Protein AF-A0A8S2NUJ1-F1 (afdb_monomer_lite)

Radius of gyration: 32.54 Å; chains: 1; bounding box: 60×23×96 Å

pLDDT: mean 89.73, std 9.38, range [51.03, 97.62]

Organism: NCBI:txid1234261

Structure (mmCIF, N/CA/C/O backbone):
data_AF-A0A8S2NUJ1-F1
#
_entry.id   AF-A0A8S2NUJ1-F1
#
loop_
_atom_site.group_PDB
_atom_site.id
_atom_site.type_symbol
_atom_site.label_atom_id
_atom_site.label_alt_id
_atom_site.label_comp_id
_atom_site.label_asym_id
_atom_site.label_entity_id
_atom_site.label_seq_id
_atom_site.pdbx_PDB_ins_code
_atom_site.Cartn_x
_atom_site.Cartn_y
_atom_site.Cartn_z
_atom_site.occupancy
_atom_site.B_iso_or_equiv
_atom_site.auth_seq_id
_atom_site.auth_comp_id
_atom_site.auth_asym_id
_atom_site.auth_atom_id
_atom_site.pdbx_PDB_model_num
ATOM 1 N N . LEU A 1 1 ? -36.958 -7.735 66.199 1.00 70.12 1 LEU A N 1
ATOM 2 C CA . LEU A 1 1 ? -37.076 -6.317 65.773 1.00 70.12 1 LEU A CA 1
ATOM 3 C C . LEU A 1 1 ? -35.725 -5.661 65.465 1.00 70.12 1 LEU A C 1
ATOM 5 O O . LEU A 1 1 ? -35.547 -5.269 64.323 1.00 70.12 1 LEU A O 1
ATOM 9 N N . HIS A 1 2 ? -34.769 -5.545 66.401 1.00 80.31 2 HIS A N 1
ATOM 10 C CA . HIS A 1 2 ? -33.466 -4.913 66.096 1.00 80.31 2 HIS A CA 1
ATOM 11 C C . HIS A 1 2 ? -32.573 -5.772 65.177 1.00 80.31 2 HIS A C 1
ATOM 13 O O . HIS A 1 2 ? -32.146 -5.292 64.132 1.00 80.31 2 HIS A O 1
ATOM 19 N N . GLU A 1 3 ? -32.391 -7.058 65.496 1.00 83.12 3 GLU A N 1
ATOM 20 C CA . GLU A 1 3 ? -31.616 -8.004 64.667 1.00 83.12 3 GLU A CA 1
ATOM 21 C C . GLU A 1 3 ? -32.187 -8.165 63.253 1.00 83.12 3 GLU A C 1
ATOM 23 O O . GLU A 1 3 ? -31.462 -8.225 62.268 1.00 83.12 3 GLU A O 1
ATOM 28 N N . GLU A 1 4 ? -33.511 -8.189 63.135 1.00 83.31 4 GLU A N 1
ATOM 29 C CA . GLU A 1 4 ? -34.203 -8.344 61.854 1.00 83.31 4 GLU A CA 1
ATOM 30 C C . GLU A 1 4 ? -34.015 -7.113 60.954 1.00 83.31 4 GLU A C 1
ATOM 32 O O . GLU A 1 4 ? -33.771 -7.237 59.755 1.00 83.31 4 GLU A O 1
ATOM 37 N N . LYS A 1 5 ? -34.035 -5.915 61.555 1.00 86.44 5 LYS A N 1
ATOM 38 C CA . LYS A 1 5 ? -33.741 -4.652 60.870 1.00 86.44 5 LYS A CA 1
ATOM 39 C C . LYS A 1 5 ? -32.278 -4.582 60.420 1.00 86.44 5 LYS A C 1
ATOM 41 O O . LYS A 1 5 ? -32.005 -4.092 59.328 1.00 86.44 5 LYS A O 1
ATOM 46 N N . GLN A 1 6 ? -31.356 -5.093 61.234 1.00 89.00 6 GLN A N 1
ATOM 47 C CA . GLN A 1 6 ? -29.937 -5.181 60.889 1.00 89.00 6 GLN A CA 1
ATOM 48 C C . GLN A 1 6 ? -29.706 -6.143 59.715 1.00 89.00 6 GLN A C 1
ATOM 50 O O . GLN A 1 6 ? -29.062 -5.774 58.736 1.00 89.00 6 GLN A O 1
ATOM 55 N N . LYS A 1 7 ? -30.333 -7.322 59.747 1.00 90.19 7 LYS A N 1
ATOM 56 C CA . LYS A 1 7 ? -30.244 -8.321 58.674 1.00 90.19 7 LYS A CA 1
ATOM 57 C C . LYS A 1 7 ? -30.799 -7.809 57.340 1.00 90.19 7 LYS A C 1
ATOM 59 O O . LYS A 1 7 ? -30.250 -8.116 56.284 1.00 90.19 7 LYS A O 1
ATOM 64 N N . LEU A 1 8 ? -31.871 -7.011 57.375 1.00 90.50 8 LEU A N 1
ATOM 65 C CA . LEU A 1 8 ? -32.406 -6.339 56.186 1.00 90.50 8 LEU A CA 1
ATOM 66 C C . LEU A 1 8 ? -31.438 -5.283 55.632 1.00 90.50 8 LEU A C 1
ATOM 68 O O . LEU A 1 8 ? -31.321 -5.139 54.417 1.00 90.50 8 LEU A O 1
ATOM 72 N N . SER A 1 9 ? -30.752 -4.548 56.514 1.00 91.50 9 SER A N 1
ATOM 73 C CA . SER A 1 9 ? -29.756 -3.544 56.120 1.00 91.50 9 SER A CA 1
ATOM 74 C C . SER A 1 9 ? -28.577 -4.186 55.392 1.00 91.50 9 SER A C 1
ATOM 76 O O . SER A 1 9 ? -28.194 -3.723 54.323 1.00 91.50 9 SER A O 1
ATOM 78 N N . GLU A 1 10 ? -28.048 -5.289 55.924 1.00 93.50 10 GLU A N 1
ATOM 79 C CA . GLU A 1 10 ? -26.935 -6.027 55.315 1.00 93.50 10 GLU A CA 1
ATOM 80 C C . GLU A 1 10 ? -27.310 -6.603 53.941 1.00 93.50 10 GLU A C 1
ATOM 82 O O . GLU A 1 10 ? -26.530 -6.513 52.992 1.00 93.50 10 GLU A O 1
ATOM 87 N N . GLN A 1 11 ? -28.530 -7.133 53.795 1.00 93.81 11 GLN A N 1
ATOM 88 C CA . GLN A 1 11 ? -29.035 -7.609 52.501 1.00 93.81 11 GLN A CA 1
ATOM 89 C C . GLN A 1 11 ? -29.189 -6.473 51.487 1.00 93.81 11 GLN A C 1
ATOM 91 O O . GLN A 1 11 ? -28.838 -6.641 50.319 1.00 93.81 11 GLN A O 1
ATOM 96 N N . LEU A 1 12 ? -29.679 -5.307 51.919 1.00 95.31 12 LEU A N 1
ATOM 97 C CA . LEU A 1 12 ? -29.777 -4.127 51.061 1.00 95.31 12 LEU A CA 1
ATOM 98 C C . LEU A 1 12 ? -28.407 -3.661 50.569 1.00 95.31 12 LEU A C 1
ATOM 100 O O . LEU A 1 12 ? -28.275 -3.299 49.400 1.00 95.31 12 LEU A O 1
ATOM 104 N N . ASP A 1 13 ? -27.392 -3.677 51.428 1.00 95.31 13 ASP A N 1
ATOM 105 C CA . ASP A 1 13 ? -26.043 -3.260 51.048 1.00 95.31 13 ASP A CA 1
ATOM 106 C C . ASP A 1 13 ? -25.362 -4.281 50.127 1.00 95.31 13 ASP A C 1
ATOM 108 O O . ASP A 1 13 ? -24.705 -3.889 49.158 1.00 95.31 13 ASP A O 1
ATOM 112 N N . ALA A 1 14 ? -25.602 -5.579 50.332 1.00 96.44 14 ALA A N 1
ATOM 113 C CA . ALA A 1 14 ? -25.182 -6.622 49.397 1.00 96.44 14 ALA A CA 1
ATOM 114 C C . ALA A 1 14 ? -25.813 -6.430 48.005 1.00 96.44 14 ALA A C 1
ATOM 116 O O . ALA A 1 14 ? -25.098 -6.396 47.004 1.00 96.44 14 ALA A O 1
ATOM 117 N N . LEU A 1 15 ? -27.130 -6.203 47.945 1.00 96.25 15 LEU A N 1
ATOM 118 C CA . LEU A 1 15 ? -27.863 -5.936 46.700 1.00 96.25 15 LEU A CA 1
ATOM 119 C C . LEU A 1 15 ? -27.375 -4.664 45.996 1.00 96.25 15 LEU A C 1
ATOM 121 O O . LEU A 1 15 ? -27.267 -4.627 44.770 1.00 96.25 15 LEU A O 1
ATOM 125 N N . ARG A 1 16 ? -27.057 -3.608 46.753 1.00 97.62 16 ARG A N 1
ATOM 126 C CA . ARG A 1 16 ? -26.488 -2.371 46.197 1.00 97.62 16 ARG A CA 1
ATOM 127 C C . ARG A 1 16 ? -25.111 -2.607 45.586 1.00 97.62 16 ARG A C 1
ATOM 129 O O . ARG A 1 16 ? -24.853 -2.103 44.493 1.00 97.62 16 ARG A O 1
ATOM 136 N N . ASN A 1 17 ? -24.256 -3.372 46.261 1.00 97.19 17 ASN A N 1
ATOM 137 C CA . ASN A 1 17 ? -22.937 -3.732 45.745 1.00 97.19 17 ASN A CA 1
ATOM 138 C C . ASN A 1 17 ? -23.039 -4.599 44.489 1.00 97.19 17 ASN A C 1
ATOM 140 O O . ASN A 1 17 ? -22.344 -4.337 43.511 1.00 97.19 17 ASN A O 1
ATOM 144 N N . GLU A 1 18 ? -23.946 -5.574 44.470 1.00 97.25 18 GLU A N 1
ATOM 145 C CA . GLU A 1 18 ? -24.193 -6.402 43.289 1.00 97.25 18 GLU A CA 1
ATOM 146 C C . GLU A 1 18 ? -24.686 -5.554 42.108 1.00 97.25 18 GLU A C 1
ATOM 148 O O . GLU A 1 18 ? -24.124 -5.622 41.014 1.00 97.25 18 GLU A O 1
ATOM 153 N N . ALA A 1 19 ? -25.659 -4.666 42.333 1.00 97.62 19 ALA A N 1
ATOM 154 C CA . ALA A 1 19 ? -26.147 -3.752 41.305 1.00 97.62 19 ALA A CA 1
ATOM 155 C C . ALA A 1 19 ? -25.043 -2.817 40.776 1.00 97.62 19 ALA A C 1
ATOM 157 O O . ALA A 1 19 ? -25.000 -2.516 39.580 1.00 97.62 19 ALA A O 1
ATOM 158 N N . PHE A 1 20 ? -24.140 -2.356 41.645 1.00 97.62 20 PHE A N 1
ATOM 159 C CA . PHE A 1 20 ? -22.988 -1.549 41.251 1.00 97.62 20 PHE A CA 1
ATOM 160 C C . PHE A 1 20 ? -21.984 -2.345 40.404 1.00 97.62 20 PHE A C 1
ATOM 162 O O . PHE A 1 20 ? -21.556 -1.862 39.351 1.00 97.62 20 PHE A O 1
ATOM 169 N N . CYS A 1 21 ? -21.652 -3.571 40.816 1.00 97.44 21 CYS A N 1
ATOM 170 C CA . CYS A 1 21 ? -20.806 -4.479 40.044 1.00 97.44 21 CYS A CA 1
ATOM 171 C C . CYS A 1 21 ? -21.403 -4.748 38.661 1.00 97.44 21 CYS A C 1
ATOM 173 O O . CYS A 1 21 ? -20.712 -4.578 37.659 1.00 97.44 21 CYS A O 1
ATOM 175 N N . LEU A 1 22 ? -22.694 -5.076 38.584 1.00 97.62 22 LEU A N 1
ATOM 176 C CA . LEU A 1 22 ? -23.377 -5.362 37.321 1.00 97.62 22 LEU A CA 1
ATOM 177 C C . LEU A 1 22 ? -23.382 -4.157 36.375 1.00 97.62 22 LEU A C 1
ATOM 179 O O . LEU A 1 22 ? -23.076 -4.306 35.193 1.00 97.62 22 LEU A O 1
ATOM 183 N N . ARG A 1 23 ? -23.648 -2.946 36.882 1.00 97.38 23 ARG A N 1
ATOM 184 C CA . ARG A 1 23 ? -23.558 -1.717 36.071 1.00 97.38 23 ARG A CA 1
ATOM 185 C C . ARG A 1 23 ? -22.139 -1.443 35.591 1.00 97.38 23 ARG A C 1
ATOM 187 O O . ARG A 1 23 ? -21.954 -1.005 34.458 1.00 97.38 23 ARG A O 1
ATOM 194 N N . THR A 1 24 ? -21.146 -1.690 36.441 1.00 97.44 24 THR A N 1
ATOM 195 C CA . THR A 1 24 ? -19.737 -1.526 36.074 1.00 97.44 24 THR A CA 1
ATOM 196 C C . THR A 1 24 ? -19.370 -2.507 34.969 1.00 97.44 24 THR A C 1
ATOM 198 O O . THR A 1 24 ? -18.862 -2.083 33.938 1.00 97.44 24 THR A O 1
ATOM 201 N N . MET A 1 25 ? -19.720 -3.787 35.127 1.00 96.25 25 MET A N 1
ATOM 202 C CA . MET A 1 25 ? -19.509 -4.813 34.108 1.00 96.25 25 MET A CA 1
ATOM 203 C C . MET A 1 25 ? -20.190 -4.450 32.789 1.00 96.25 25 MET A C 1
ATOM 205 O O . MET A 1 25 ? -19.540 -4.490 31.748 1.00 96.25 25 MET A O 1
ATOM 209 N N . GLN A 1 26 ? -21.463 -4.044 32.823 1.00 96.81 26 GLN A N 1
ATOM 210 C CA . GLN A 1 26 ? -22.189 -3.608 31.630 1.00 96.81 26 GLN A CA 1
ATOM 211 C C 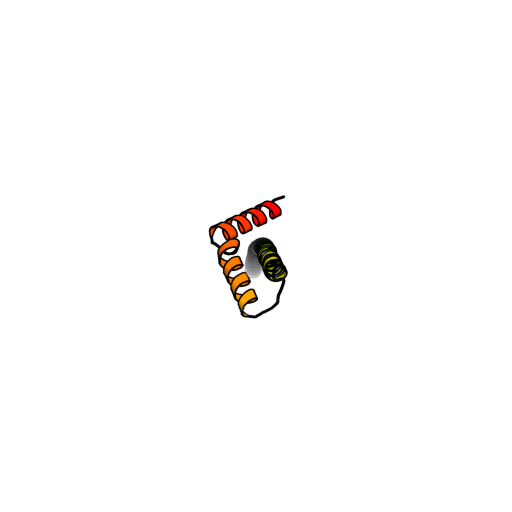. GLN A 1 26 ? -21.444 -2.475 30.915 1.00 96.81 26 GLN A C 1
ATOM 213 O O . GLN A 1 26 ? -21.173 -2.575 29.720 1.00 96.81 26 GLN A O 1
ATOM 218 N N . LYS A 1 27 ? -21.064 -1.425 31.652 1.00 97.38 27 LYS A N 1
ATOM 219 C CA . LYS A 1 27 ? -20.335 -0.286 31.090 1.00 97.38 27 LYS A CA 1
ATOM 220 C C . LYS A 1 27 ? -18.997 -0.713 30.484 1.00 97.38 27 LYS A C 1
ATOM 222 O O . LYS A 1 27 ? -18.681 -0.312 29.368 1.00 97.38 27 LYS A O 1
ATOM 227 N N . THR A 1 28 ? -18.236 -1.558 31.180 1.00 95.62 28 THR A N 1
ATOM 228 C CA . THR A 1 28 ? -16.966 -2.090 30.672 1.00 95.62 28 THR A CA 1
ATOM 229 C C . THR A 1 28 ? -17.167 -2.857 29.366 1.00 95.62 28 THR A C 1
ATOM 231 O O . THR A 1 28 ? -16.415 -2.641 28.417 1.00 95.62 28 THR A O 1
ATOM 234 N N . TYR A 1 29 ? -18.196 -3.702 29.270 1.00 96.94 29 TYR A N 1
ATOM 235 C CA . TYR A 1 29 ? -18.498 -4.424 28.033 1.00 96.94 29 TYR A CA 1
ATOM 236 C C . TYR A 1 29 ? -18.905 -3.488 26.892 1.00 96.94 29 TYR A C 1
ATOM 238 O O . TYR A 1 29 ? -18.411 -3.644 25.775 1.00 96.94 29 TYR A O 1
ATOM 246 N N . GLU A 1 30 ? -19.750 -2.492 27.153 1.00 95.81 30 GLU A N 1
ATOM 247 C CA . GLU A 1 30 ? -20.131 -1.494 26.148 1.00 95.81 30 GLU A CA 1
ATOM 248 C C . GLU A 1 30 ? -18.916 -0.720 25.617 1.00 95.81 30 GLU A C 1
ATOM 250 O O . GLU A 1 30 ? -18.809 -0.481 24.410 1.00 95.81 30 GLU A O 1
ATOM 255 N N . ASP A 1 31 ? -17.982 -0.353 26.493 1.00 93.88 31 ASP A N 1
ATOM 256 C CA . ASP A 1 31 ? -16.762 0.358 26.115 1.00 93.88 31 ASP A CA 1
ATOM 257 C C . ASP A 1 31 ? -15.815 -0.531 25.287 1.00 93.88 31 ASP A C 1
ATOM 259 O O . ASP A 1 31 ? -15.298 -0.078 24.259 1.00 93.88 31 ASP A O 1
ATOM 263 N N . ILE A 1 32 ? -15.664 -1.815 25.646 1.00 92.50 32 ILE A N 1
ATOM 264 C CA . ILE A 1 32 ? -14.911 -2.807 24.854 1.00 92.50 32 ILE A CA 1
ATOM 265 C C . ILE A 1 32 ? -15.513 -2.950 23.449 1.00 92.50 32 ILE A C 1
ATOM 267 O O . ILE A 1 32 ? -14.788 -2.890 22.453 1.00 92.50 32 ILE A O 1
ATOM 271 N N . VAL A 1 33 ? -16.839 -3.089 23.339 1.00 89.94 33 VAL A N 1
ATOM 272 C CA . VAL A 1 33 ? -17.528 -3.214 22.043 1.00 89.94 33 VAL A CA 1
ATOM 273 C C . VAL A 1 33 ? -17.307 -1.969 21.183 1.00 89.94 33 VAL A C 1
ATOM 275 O O . VAL A 1 33 ? -16.964 -2.089 20.005 1.00 89.94 33 VAL A O 1
ATOM 278 N N . LYS A 1 34 ? -17.435 -0.765 21.755 1.00 88.19 34 LYS A N 1
ATOM 279 C CA . LYS A 1 34 ? -17.185 0.495 21.032 1.00 88.19 34 LYS A CA 1
ATOM 280 C C . LYS A 1 34 ? -15.743 0.597 20.540 1.00 88.19 34 LYS A C 1
ATOM 282 O O . LYS A 1 34 ? -15.518 1.067 19.423 1.00 88.19 34 LYS A O 1
ATOM 287 N N . MET A 1 35 ? -14.771 0.175 21.347 1.00 83.88 35 MET A N 1
ATOM 288 C CA . MET A 1 35 ? -13.361 0.172 20.955 1.00 83.88 35 MET A CA 1
ATOM 289 C C . MET A 1 35 ? -13.104 -0.810 19.804 1.00 83.88 35 MET A C 1
ATOM 291 O O . MET A 1 35 ? -12.467 -0.441 18.818 1.00 83.88 35 MET A O 1
ATOM 295 N N . ASN A 1 36 ? -13.693 -2.005 19.867 1.00 81.25 36 ASN A N 1
ATOM 296 C CA . ASN A 1 36 ? -13.586 -3.018 18.815 1.00 81.25 36 ASN A CA 1
ATOM 297 C C . ASN A 1 36 ? -14.300 -2.614 17.510 1.00 81.25 36 ASN A C 1
ATOM 299 O O . ASN A 1 36 ? -13.840 -2.918 16.412 1.00 81.25 36 ASN A O 1
ATOM 303 N N . MET A 1 37 ? -15.407 -1.870 17.585 1.00 73.19 37 MET A N 1
ATOM 304 C CA . MET A 1 37 ? -16.039 -1.311 16.384 1.00 73.19 37 MET A CA 1
ATOM 305 C C . MET A 1 37 ? -15.152 -0.266 15.695 1.00 73.19 37 MET A C 1
ATOM 307 O O . MET A 1 37 ? -15.148 -0.177 14.467 1.00 73.19 37 MET A O 1
ATOM 311 N N . LYS A 1 38 ? -14.386 0.525 16.459 1.00 68.81 38 LYS A N 1
ATOM 312 C CA . LYS A 1 38 ? -13.416 1.473 15.889 1.00 68.81 38 LYS A CA 1
ATOM 313 C C . LYS A 1 38 ? -12.260 0.747 15.198 1.00 68.81 38 LYS A C 1
ATOM 315 O O . LYS A 1 38 ? -11.897 1.145 14.097 1.00 68.81 38 LYS A O 1
ATOM 320 N N . SER A 1 39 ? -11.731 -0.329 15.784 1.00 63.94 39 SER A N 1
ATOM 321 C CA . SER A 1 39 ? -10.680 -1.124 15.132 1.00 63.94 39 SER A CA 1
ATOM 322 C C . SER A 1 39 ? -11.180 -1.829 13.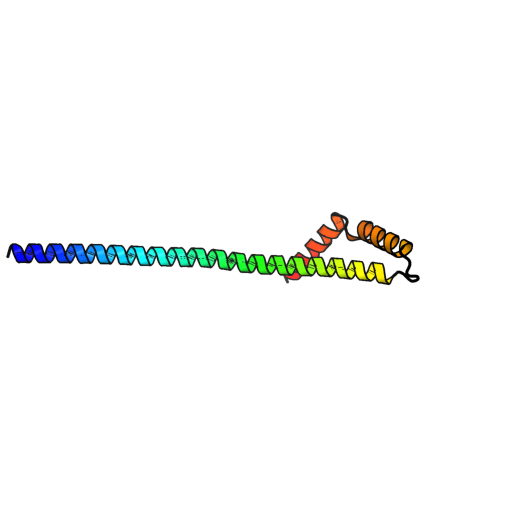866 1.00 63.94 39 SER A C 1
ATOM 324 O O . SER A 1 39 ? -10.471 -1.842 12.866 1.00 63.94 39 SER A O 1
ATOM 326 N N . SER A 1 40 ? -12.426 -2.314 13.843 1.00 62.75 40 SER A N 1
ATOM 327 C CA . SER A 1 40 ? -13.039 -2.886 12.632 1.00 62.75 40 SER A CA 1
ATOM 328 C C . SER A 1 40 ? -13.212 -1.864 11.495 1.00 62.75 40 SER A C 1
ATOM 330 O O . SER A 1 40 ? -13.043 -2.211 10.327 1.00 62.75 40 SER A O 1
ATOM 332 N N . LYS A 1 41 ? -13.498 -0.590 11.807 1.00 66.12 41 LYS A N 1
ATOM 333 C CA . LYS A 1 41 ? -13.515 0.483 10.794 1.00 66.12 41 LYS A CA 1
ATOM 334 C C . LYS A 1 41 ? -12.135 0.718 10.181 1.00 66.12 41 LYS A C 1
ATOM 336 O O . LYS A 1 41 ? -12.049 0.894 8.971 1.00 66.12 41 LYS A O 1
ATOM 341 N N . ASN A 1 42 ? -11.082 0.674 10.995 1.00 66.31 42 ASN A N 1
ATOM 342 C CA . ASN A 1 42 ? -9.707 0.804 10.510 1.00 66.31 42 ASN A CA 1
ATOM 343 C C . ASN A 1 42 ? -9.295 -0.402 9.658 1.00 66.31 42 ASN A C 1
ATOM 345 O O . ASN A 1 42 ? -8.653 -0.215 8.637 1.00 66.31 42 ASN A O 1
ATOM 349 N N . ALA A 1 43 ? -9.737 -1.616 10.004 1.00 67.12 43 ALA A N 1
ATOM 350 C CA . ALA A 1 43 ? -9.461 -2.807 9.199 1.00 67.12 43 ALA A CA 1
ATOM 351 C C . ALA A 1 43 ? -10.023 -2.700 7.767 1.00 67.12 43 ALA A C 1
ATOM 353 O O . ALA A 1 43 ? -9.352 -3.092 6.820 1.00 67.12 43 ALA A O 1
ATOM 354 N N . LYS A 1 44 ? -11.217 -2.111 7.597 1.00 70.06 44 LYS A N 1
ATOM 355 C CA . LYS A 1 44 ? -11.790 -1.833 6.265 1.00 70.06 44 LYS A CA 1
ATOM 356 C C . LYS A 1 44 ? -11.004 -0.771 5.488 1.00 70.06 44 LYS A C 1
ATOM 358 O O . LYS A 1 44 ? -10.874 -0.874 4.273 1.00 70.06 44 LYS A O 1
ATOM 363 N N . ASP A 1 45 ? -10.500 0.251 6.178 1.00 80.75 45 ASP A N 1
ATOM 364 C CA . ASP A 1 45 ? -9.649 1.286 5.577 1.00 80.75 45 ASP A CA 1
ATOM 365 C C . ASP A 1 45 ? -8.283 0.714 5.163 1.00 80.75 45 ASP A C 1
ATOM 367 O O . ASP A 1 45 ? -7.759 1.033 4.098 1.00 80.75 45 ASP A O 1
ATOM 371 N N . ASP A 1 46 ? -7.728 -0.196 5.958 1.00 85.00 46 ASP A N 1
ATOM 372 C CA . ASP A 1 46 ? -6.471 -0.862 5.637 1.00 85.00 46 ASP A CA 1
ATOM 373 C C . ASP A 1 46 ? -6.635 -1.843 4.473 1.00 85.00 46 ASP A C 1
ATOM 375 O O . ASP A 1 46 ? -5.811 -1.829 3.565 1.00 85.00 46 ASP A O 1
ATOM 379 N N . GLU A 1 47 ? -7.721 -2.618 4.418 1.00 85.88 47 GLU A N 1
ATOM 380 C CA . GLU A 1 47 ? -8.048 -3.469 3.263 1.00 85.88 47 GLU A CA 1
ATOM 381 C C . GLU A 1 47 ? -8.165 -2.649 1.967 1.00 85.88 47 GLU A C 1
ATOM 383 O O . GLU A 1 47 ? -7.619 -3.030 0.927 1.00 85.88 47 GLU A O 1
ATOM 388 N N . TYR A 1 48 ? -8.792 -1.472 2.044 1.00 86.06 48 TYR A N 1
ATOM 389 C CA . TYR A 1 48 ? -8.848 -0.524 0.935 1.00 86.06 48 TYR A CA 1
ATOM 390 C C . TYR A 1 48 ? -7.450 -0.033 0.525 1.00 86.06 48 TYR A C 1
ATOM 392 O O . TYR A 1 48 ? -7.104 -0.067 -0.656 1.00 86.06 48 TYR A O 1
ATOM 400 N N . LYS A 1 49 ? -6.612 0.387 1.483 1.00 88.81 49 LYS A N 1
ATOM 401 C CA . LYS A 1 49 ? -5.235 0.834 1.206 1.00 88.81 49 LYS A CA 1
ATOM 402 C C . LYS A 1 49 ? -4.375 -0.277 0.612 1.00 88.81 49 LYS A C 1
ATOM 404 O O . LYS A 1 49 ? -3.604 -0.005 -0.303 1.00 88.81 49 LYS A O 1
ATOM 409 N N . PHE A 1 50 ? -4.504 -1.506 1.110 1.00 92.69 50 PHE A N 1
ATOM 410 C CA . PHE A 1 50 ? -3.790 -2.667 0.583 1.00 92.69 50 PHE A CA 1
ATOM 411 C C . PHE A 1 50 ? -4.209 -2.967 -0.853 1.00 92.69 50 PHE A C 1
ATOM 413 O O . PHE A 1 50 ? -3.341 -3.114 -1.709 1.00 92.69 50 PHE A O 1
ATOM 420 N N . SER A 1 51 ? -5.512 -2.970 -1.136 1.00 91.75 51 SER A N 1
ATOM 421 C CA . SER A 1 51 ? -6.031 -3.199 -2.490 1.00 91.75 51 SER A CA 1
ATOM 422 C C . SER A 1 51 ? -5.576 -2.101 -3.458 1.00 91.75 51 SER A C 1
ATOM 424 O O . SER A 1 51 ? -5.170 -2.370 -4.588 1.00 91.75 51 SER A O 1
ATOM 426 N N . LEU A 1 52 ? -5.576 -0.845 -3.003 1.00 92.50 52 LEU A N 1
ATOM 427 C CA . LEU A 1 52 ? -5.051 0.277 -3.775 1.00 92.50 52 LEU A CA 1
ATOM 428 C C . LEU A 1 52 ? -3.552 0.113 -4.059 1.00 92.50 52 LEU A C 1
ATOM 430 O O . LEU A 1 52 ? -3.119 0.318 -5.192 1.00 92.50 52 LEU A O 1
ATOM 434 N N . PHE A 1 53 ? -2.767 -0.262 -3.047 1.00 94.31 53 PHE A N 1
ATOM 435 C CA . PHE A 1 53 ? -1.336 -0.514 -3.193 1.00 94.31 53 PHE A CA 1
ATOM 436 C C . PHE A 1 53 ? -1.060 -1.640 -4.193 1.00 94.31 53 PHE A C 1
ATOM 438 O O . PHE A 1 53 ? -0.230 -1.452 -5.076 1.00 94.31 53 PHE A O 1
ATOM 445 N N . GLN A 1 54 ? -1.795 -2.754 -4.113 1.00 95.06 54 GLN A N 1
ATOM 446 C CA . GLN A 1 54 ? -1.697 -3.854 -5.076 1.00 95.06 54 GLN A CA 1
ATOM 447 C C . GLN A 1 54 ? -1.929 -3.362 -6.507 1.00 95.06 54 GLN A C 1
ATOM 449 O O . GLN A 1 54 ? -1.059 -3.532 -7.352 1.00 95.06 54 GLN A O 1
ATOM 454 N N . ASN A 1 55 ? -3.018 -2.633 -6.761 1.00 94.50 55 ASN A N 1
ATOM 455 C CA . ASN A 1 55 ? -3.315 -2.120 -8.102 1.00 94.50 55 ASN A CA 1
ATOM 456 C C . ASN A 1 55 ? -2.248 -1.145 -8.626 1.00 94.50 55 ASN A C 1
ATOM 458 O O . ASN A 1 55 ? -1.976 -1.099 -9.831 1.00 94.50 55 ASN A O 1
ATOM 462 N N . ILE A 1 56 ? -1.640 -0.347 -7.741 1.00 95.25 56 ILE A N 1
ATOM 463 C CA . ILE A 1 56 ? -0.504 0.514 -8.092 1.00 95.25 56 ILE A CA 1
ATOM 464 C C . ILE A 1 56 ? 0.706 -0.348 -8.470 1.00 95.25 56 ILE A C 1
ATOM 466 O O . ILE A 1 56 ? 1.279 -0.136 -9.538 1.00 95.25 56 ILE A O 1
ATOM 470 N N . SER A 1 57 ? 1.077 -1.318 -7.631 1.00 95.50 57 SER A N 1
ATOM 471 C CA . SER A 1 57 ? 2.198 -2.230 -7.873 1.00 95.50 57 SER A CA 1
ATOM 472 C C . SER A 1 57 ? 2.033 -3.018 -9.169 1.00 95.50 57 SER A C 1
ATOM 474 O O . SER A 1 57 ? 2.958 -3.035 -9.978 1.00 95.50 57 SER A O 1
ATOM 476 N N . ASP A 1 58 ? 0.851 -3.579 -9.413 1.00 96.62 58 ASP A N 1
ATOM 477 C CA . ASP A 1 58 ? 0.538 -4.326 -10.630 1.00 96.62 58 ASP A CA 1
ATOM 478 C C . ASP A 1 58 ? 0.642 -3.431 -11.867 1.00 96.62 58 ASP A C 1
ATOM 480 O O . ASP A 1 58 ? 1.216 -3.822 -12.878 1.00 96.62 58 ASP A O 1
ATOM 484 N N . SER A 1 59 ? 0.163 -2.185 -11.783 1.00 96.00 59 SER A N 1
ATOM 485 C CA . SER A 1 59 ? 0.285 -1.229 -12.892 1.00 96.00 59 SER A CA 1
ATOM 486 C C . SER A 1 59 ? 1.742 -0.891 -13.212 1.00 96.00 59 SER A C 1
ATOM 488 O O . SER A 1 59 ? 2.107 -0.779 -14.383 1.00 96.00 59 SER A O 1
ATOM 490 N N . ILE A 1 60 ? 2.574 -0.713 -12.180 1.00 96.50 60 ILE A N 1
ATOM 491 C CA . ILE A 1 60 ? 4.013 -0.477 -12.345 1.00 96.50 60 ILE A CA 1
ATOM 492 C C . ILE A 1 60 ? 4.649 -1.706 -13.001 1.00 96.50 60 ILE A C 1
ATOM 494 O O . ILE A 1 60 ? 5.382 -1.554 -13.977 1.00 96.50 60 ILE A O 1
ATOM 498 N N . PHE A 1 61 ? 4.323 -2.909 -12.531 1.00 96.50 61 PHE A N 1
ATOM 499 C CA . PHE A 1 61 ? 4.885 -4.152 -13.052 1.00 96.50 61 PHE A CA 1
ATOM 500 C C . PHE A 1 61 ? 4.484 -4.417 -14.509 1.00 96.50 61 PHE A C 1
ATOM 502 O O . PHE A 1 61 ? 5.345 -4.675 -15.340 1.00 96.50 61 PHE A O 1
ATOM 509 N N . VAL A 1 62 ? 3.213 -4.222 -14.870 1.00 96.25 62 VAL A N 1
ATOM 510 C CA . VAL A 1 62 ? 2.755 -4.337 -16.265 1.00 96.25 62 VAL A CA 1
ATOM 511 C C . VAL A 1 62 ? 3.496 -3.354 -17.175 1.00 96.25 62 VAL A C 1
ATOM 513 O O . VAL A 1 62 ? 3.880 -3.708 -18.287 1.00 96.25 62 VAL A O 1
ATOM 516 N N . SER A 1 63 ? 3.732 -2.120 -16.718 1.00 96.00 63 SER A N 1
ATOM 517 C CA . SER A 1 63 ? 4.500 -1.148 -17.510 1.00 96.00 63 SER A CA 1
ATOM 518 C C . SER A 1 63 ? 5.970 -1.551 -17.676 1.00 96.00 63 SER A C 1
ATOM 520 O O . SER A 1 63 ? 6.576 -1.263 -18.707 1.00 96.00 63 SER A O 1
ATOM 522 N N . PHE A 1 64 ? 6.539 -2.219 -16.669 1.00 96.19 64 PHE A N 1
ATOM 523 C CA . PHE A 1 64 ? 7.885 -2.774 -16.728 1.00 96.19 64 PHE A CA 1
ATOM 524 C C . PHE A 1 64 ? 7.959 -3.922 -17.737 1.00 96.19 64 PHE A C 1
ATOM 526 O O . PHE A 1 64 ? 8.829 -3.900 -18.607 1.00 96.19 64 PHE A O 1
ATOM 533 N N . ASP A 1 65 ? 7.021 -4.869 -17.675 1.00 94.50 65 ASP A N 1
ATOM 534 C CA . ASP A 1 65 ? 6.953 -6.000 -18.604 1.00 94.50 65 ASP A CA 1
ATOM 535 C C . ASP A 1 65 ? 6.854 -5.507 -20.048 1.00 94.50 65 ASP A C 1
ATOM 537 O O . ASP A 1 65 ? 7.645 -5.915 -20.894 1.00 94.50 65 ASP A O 1
ATOM 541 N N . GLN A 1 66 ? 5.988 -4.525 -20.312 1.00 92.94 66 GLN A N 1
ATOM 542 C CA . GLN A 1 66 ? 5.885 -3.887 -21.627 1.00 92.94 66 GLN A CA 1
ATOM 543 C C . GLN A 1 66 ? 7.214 -3.279 -22.086 1.00 92.94 66 GLN A C 1
ATOM 545 O O . GLN A 1 66 ? 7.582 -3.406 -23.252 1.0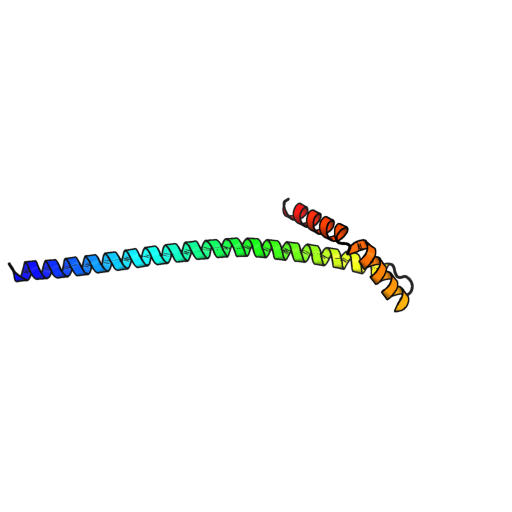0 92.94 66 GLN A O 1
ATOM 550 N N . ALA A 1 67 ? 7.960 -2.625 -21.192 1.00 91.88 67 ALA A N 1
ATOM 551 C CA . ALA A 1 67 ? 9.257 -2.054 -21.542 1.00 91.88 67 ALA A CA 1
ATOM 552 C C . ALA A 1 67 ? 10.280 -3.145 -21.901 1.00 91.88 67 ALA A C 1
ATOM 554 O O . ALA A 1 67 ? 11.034 -2.990 -22.863 1.00 91.88 67 ALA A O 1
ATOM 555 N N . VAL A 1 68 ? 10.285 -4.262 -21.174 1.00 89.31 68 VAL A N 1
ATOM 556 C CA . VAL A 1 68 ? 11.187 -5.394 -21.424 1.00 89.31 68 VAL A CA 1
ATOM 557 C C . VAL A 1 68 ? 10.794 -6.169 -22.689 1.00 89.31 68 VAL A C 1
ATOM 559 O O . VAL A 1 68 ? 11.673 -6.557 -23.459 1.00 89.31 68 VAL A O 1
ATOM 562 N N . GLU A 1 69 ? 9.500 -6.332 -2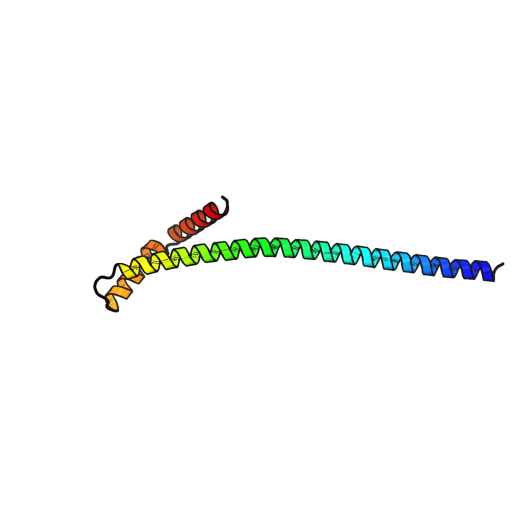2.970 1.00 89.62 69 GLU A N 1
ATOM 563 C CA . GLU A 1 69 ? 8.983 -7.005 -24.172 1.00 89.62 69 GLU A CA 1
ATOM 564 C C . GLU A 1 69 ? 9.369 -6.294 -25.477 1.00 89.62 69 GLU A C 1
ATOM 566 O O . GLU A 1 69 ? 9.485 -6.933 -26.523 1.00 89.62 69 GLU A O 1
ATOM 571 N N . THR A 1 70 ? 9.636 -4.983 -25.442 1.00 86.00 70 THR A N 1
ATOM 572 C CA . THR A 1 70 ? 10.077 -4.237 -26.638 1.00 86.00 70 THR A CA 1
ATOM 573 C C . THR A 1 70 ? 11.504 -4.573 -27.092 1.00 86.00 70 THR A C 1
ATOM 575 O O . THR A 1 70 ? 11.940 -4.128 -28.160 1.00 86.00 70 THR A O 1
ATOM 578 N N . ILE A 1 71 ? 12.256 -5.362 -26.317 1.00 89.25 71 ILE A N 1
ATOM 579 C CA . ILE A 1 71 ? 13.639 -5.725 -26.628 1.00 89.25 71 ILE A CA 1
ATOM 580 C C . ILE A 1 71 ? 13.663 -6.856 -27.663 1.00 89.25 71 ILE A C 1
ATOM 582 O O . ILE A 1 71 ? 13.524 -8.033 -27.347 1.00 89.25 71 ILE A O 1
ATOM 586 N N . ASN A 1 72 ? 13.933 -6.496 -28.916 1.00 79.81 72 ASN A N 1
ATOM 587 C CA . ASN A 1 72 ? 13.987 -7.448 -30.030 1.00 79.81 72 ASN A CA 1
ATOM 588 C C . ASN A 1 72 ? 15.209 -8.396 -29.988 1.00 79.81 72 ASN A C 1
ATOM 590 O O . ASN A 1 72 ? 15.156 -9.506 -30.509 1.00 79.81 72 ASN A O 1
ATOM 594 N N . VAL A 1 73 ? 16.328 -7.965 -29.384 1.00 84.81 73 VAL A N 1
ATOM 595 C CA . VAL A 1 73 ? 17.553 -8.776 -29.237 1.00 84.81 73 VAL A CA 1
ATOM 596 C C . VAL A 1 73 ? 17.965 -8.810 -27.764 1.00 84.81 73 VAL A C 1
ATOM 598 O O . VAL A 1 73 ? 18.481 -7.804 -27.259 1.00 84.81 73 VAL A O 1
ATOM 601 N N . PRO A 1 74 ? 17.757 -9.938 -27.062 1.00 82.12 74 PRO A N 1
ATOM 602 C CA . PRO A 1 74 ? 18.062 -10.039 -25.645 1.00 82.12 74 PRO A CA 1
ATOM 603 C C . PRO A 1 74 ? 19.578 -10.052 -25.421 1.00 82.12 74 PRO A C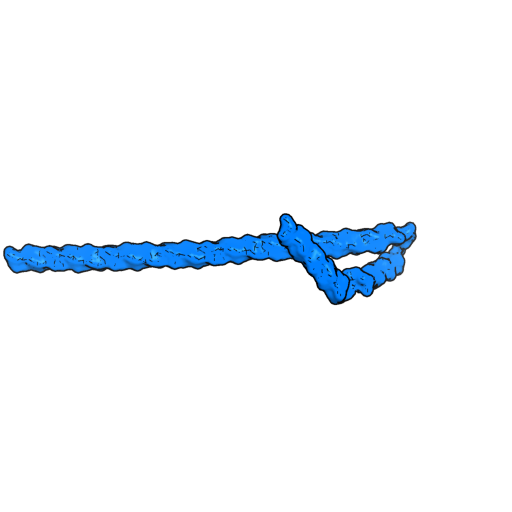 1
ATOM 605 O O . PRO A 1 74 ? 20.283 -10.989 -25.792 1.00 82.12 74 PRO A O 1
ATOM 608 N N . SER A 1 75 ? 20.078 -8.997 -24.785 1.00 92.31 75 SER A N 1
ATOM 609 C CA . SER A 1 75 ? 21.429 -8.907 -24.233 1.00 92.31 75 SER A CA 1
ATOM 610 C C . SER A 1 75 ? 21.363 -8.181 -22.892 1.00 92.31 75 SER A C 1
ATOM 612 O O . SER A 1 75 ? 20.455 -7.379 -22.664 1.00 92.31 75 SER A O 1
ATOM 614 N N . CYS A 1 76 ? 22.328 -8.443 -22.006 1.00 91.12 76 CYS A N 1
ATOM 615 C CA . CYS A 1 76 ? 22.401 -7.763 -20.709 1.00 91.12 76 CYS A CA 1
ATOM 616 C C . CYS A 1 76 ? 22.434 -6.234 -20.882 1.00 91.12 76 CYS A C 1
ATOM 618 O O . CYS A 1 76 ? 21.706 -5.514 -20.208 1.00 91.12 76 CYS A O 1
ATOM 620 N N . GLU A 1 77 ? 23.209 -5.743 -21.851 1.00 93.50 77 GLU A N 1
ATOM 621 C CA . GLU A 1 77 ? 23.307 -4.317 -22.168 1.00 93.50 77 GLU A CA 1
ATOM 622 C C . GLU A 1 77 ? 21.960 -3.722 -22.605 1.00 93.50 77 GLU A C 1
ATOM 624 O O . GLU A 1 77 ? 21.513 -2.726 -22.036 1.00 93.50 77 GLU A O 1
ATOM 629 N N . ASN A 1 78 ? 21.266 -4.363 -23.551 1.00 90.38 78 ASN A N 1
ATOM 630 C CA . ASN A 1 78 ? 19.978 -3.873 -24.046 1.00 90.38 78 ASN A CA 1
ATOM 631 C C . ASN A 1 78 ? 18.898 -3.896 -22.956 1.00 90.38 78 ASN A C 1
ATOM 633 O O . ASN A 1 78 ? 18.097 -2.966 -22.871 1.00 90.38 78 ASN A O 1
ATOM 637 N N . MET A 1 79 ? 18.901 -4.922 -22.098 1.00 91.56 79 MET A N 1
ATOM 638 C CA . MET A 1 79 ? 18.008 -4.999 -20.939 1.00 91.56 79 MET A CA 1
ATOM 639 C C . MET A 1 79 ? 18.283 -3.871 -19.949 1.00 91.56 79 MET A C 1
ATOM 641 O O . MET A 1 79 ? 17.357 -3.163 -19.567 1.00 91.56 79 MET A O 1
ATOM 645 N N . MET A 1 80 ? 19.545 -3.640 -19.583 1.00 93.50 80 MET A N 1
ATOM 646 C CA . MET A 1 80 ? 19.907 -2.556 -18.667 1.00 93.50 80 MET A CA 1
ATOM 647 C C . MET A 1 80 ? 19.505 -1.184 -19.221 1.00 93.50 80 MET A C 1
ATOM 649 O O . MET A 1 80 ? 18.945 -0.372 -18.487 1.00 93.50 80 MET A O 1
ATOM 653 N N . ILE A 1 81 ? 19.715 -0.933 -20.518 1.00 92.88 81 ILE A N 1
ATOM 654 C CA . ILE A 1 81 ? 19.284 0.310 -21.175 1.00 92.88 81 ILE A CA 1
ATOM 655 C C . ILE A 1 81 ? 17.759 0.466 -21.120 1.00 92.88 81 ILE A C 1
ATOM 657 O O . ILE A 1 81 ? 17.270 1.550 -20.795 1.00 92.88 81 ILE A O 1
ATOM 661 N N . ALA A 1 82 ? 17.000 -0.588 -21.431 1.00 93.31 82 ALA A N 1
ATOM 662 C CA . ALA A 1 82 ? 15.539 -0.552 -21.399 1.00 93.31 82 ALA A CA 1
ATOM 663 C C . ALA A 1 82 ? 15.002 -0.294 -19.984 1.00 93.31 82 ALA A C 1
ATOM 665 O O . ALA A 1 82 ? 14.130 0.555 -19.808 1.00 93.31 82 ALA A O 1
ATOM 666 N N . ILE A 1 83 ? 15.574 -0.952 -18.972 1.00 94.06 83 ILE A N 1
ATOM 667 C CA . ILE A 1 83 ? 15.195 -0.771 -17.566 1.00 94.06 83 ILE A CA 1
ATOM 668 C C . ILE A 1 83 ? 15.494 0.658 -17.108 1.00 94.06 83 ILE A C 1
ATOM 670 O O . ILE A 1 83 ? 14.625 1.302 -16.527 1.00 94.06 83 ILE A O 1
ATOM 674 N N . LEU A 1 84 ? 16.690 1.184 -17.397 1.00 95.00 84 LEU A N 1
ATOM 675 C CA . LEU A 1 84 ? 17.050 2.559 -17.034 1.00 95.00 84 LEU A CA 1
ATOM 676 C C . LEU A 1 84 ? 16.104 3.574 -17.684 1.00 95.00 84 LEU A C 1
ATOM 678 O O . LEU A 1 84 ? 15.583 4.453 -17.000 1.00 95.00 84 LEU A O 1
ATOM 682 N N . ARG A 1 85 ? 15.806 3.408 -18.979 1.00 94.56 85 ARG A N 1
ATOM 683 C CA . ARG A 1 85 ? 14.829 4.250 -19.687 1.00 94.56 85 ARG A CA 1
ATOM 684 C C . ARG A 1 85 ? 13.442 4.162 -19.061 1.00 94.56 85 ARG A C 1
ATOM 686 O O . ARG A 1 85 ? 12.804 5.193 -18.871 1.00 94.56 85 ARG A O 1
ATOM 693 N N . TRP A 1 86 ? 12.982 2.960 -18.723 1.00 96.56 86 TRP A N 1
ATOM 694 C CA . TRP A 1 86 ? 11.690 2.769 -18.072 1.00 96.56 86 TRP A CA 1
ATOM 695 C C . TRP A 1 86 ? 11.635 3.469 -16.711 1.00 96.56 86 TRP A C 1
ATOM 697 O O . TRP A 1 86 ? 10.668 4.179 -16.447 1.00 96.56 86 TRP A O 1
ATOM 707 N N . VAL A 1 87 ? 12.682 3.362 -15.886 1.00 96.50 87 VAL A N 1
ATOM 708 C CA . VAL A 1 87 ? 12.763 4.073 -14.599 1.00 96.50 87 VAL A CA 1
ATOM 709 C C . VAL A 1 87 ? 12.686 5.590 -14.806 1.00 96.50 87 VAL A C 1
ATOM 711 O O . VAL A 1 87 ? 11.898 6.267 -14.145 1.00 96.50 87 VAL A O 1
ATOM 714 N N . GLU A 1 88 ? 13.450 6.138 -15.751 1.00 95.38 88 GLU A N 1
ATOM 715 C CA . GLU A 1 88 ? 13.478 7.581 -16.032 1.00 95.38 88 GLU A CA 1
ATOM 716 C C . GLU A 1 88 ? 12.177 8.127 -16.638 1.00 95.38 88 GLU A C 1
ATOM 718 O O . GLU A 1 88 ? 11.897 9.328 -16.542 1.00 95.38 88 GLU A O 1
ATOM 723 N N . GLN A 1 89 ? 11.385 7.273 -17.283 1.00 92.94 89 GLN A N 1
ATOM 724 C CA . GLN A 1 89 ? 10.154 7.673 -17.961 1.00 92.94 89 GLN A CA 1
ATOM 725 C C . GLN A 1 89 ? 8.897 7.378 -17.151 1.00 92.94 89 GLN A C 1
ATOM 727 O O . GLN A 1 89 ? 7.975 8.180 -17.215 1.00 92.94 89 GLN A O 1
ATOM 732 N N . SER A 1 90 ? 8.871 6.285 -16.390 1.00 93.81 90 SER A N 1
ATOM 733 C CA . SER A 1 90 ? 7.664 5.745 -15.744 1.00 93.81 90 SER A CA 1
ATOM 734 C C . SER A 1 90 ? 7.709 5.832 -14.218 1.00 93.81 90 SER A C 1
ATOM 736 O O . SER A 1 90 ? 6.662 5.843 -13.577 1.00 93.81 90 SER A O 1
ATOM 738 N N . CYS A 1 91 ? 8.903 5.945 -13.621 1.00 95.44 91 CYS A N 1
ATOM 739 C CA . CYS A 1 91 ? 9.082 5.974 -12.164 1.00 95.44 91 CYS A CA 1
ATOM 740 C C . CYS A 1 91 ? 9.414 7.370 -11.617 1.00 95.44 91 CYS A C 1
ATOM 742 O O . CYS A 1 91 ? 9.804 7.507 -10.456 1.00 95.44 91 CYS A O 1
ATOM 744 N N . ARG A 1 92 ? 9.258 8.432 -12.421 1.00 95.38 92 ARG A N 1
ATOM 745 C CA . ARG A 1 92 ? 9.425 9.805 -11.920 1.00 95.38 92 ARG A CA 1
ATOM 746 C C . ARG A 1 92 ? 8.333 10.138 -10.900 1.00 95.38 92 ARG A C 1
ATOM 748 O O . ARG A 1 92 ? 7.201 9.680 -11.063 1.00 95.38 92 ARG A O 1
ATOM 755 N N . PRO A 1 93 ? 8.608 11.017 -9.918 1.00 95.75 93 PRO A N 1
ATOM 756 C CA . PRO A 1 93 ? 7.613 11.413 -8.921 1.00 95.75 93 PRO A CA 1
ATOM 757 C C . PRO A 1 93 ? 6.293 11.896 -9.531 1.00 95.75 93 PRO A C 1
ATOM 759 O O . PRO A 1 93 ? 5.227 11.566 -9.024 1.00 95.75 93 PRO A O 1
ATOM 762 N N . THR A 1 94 ? 6.351 12.634 -10.644 1.00 95.56 94 THR A N 1
ATOM 763 C CA . THR A 1 94 ? 5.159 13.107 -11.361 1.00 95.56 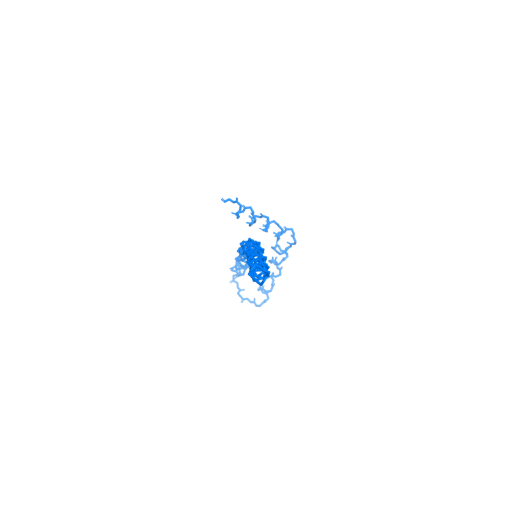94 THR A CA 1
ATOM 764 C C . THR A 1 94 ? 4.309 11.951 -11.882 1.00 95.56 94 THR A C 1
ATOM 766 O O . THR A 1 94 ? 3.114 11.919 -11.617 1.00 95.56 94 THR A O 1
ATOM 769 N N . GLU A 1 95 ? 4.921 10.973 -12.547 1.00 96.12 95 GLU A N 1
ATOM 770 C CA . GLU A 1 95 ? 4.218 9.829 -13.143 1.00 96.12 95 GLU A CA 1
ATOM 771 C C . GLU A 1 95 ? 3.629 8.912 -12.071 1.00 96.12 95 GLU A C 1
ATOM 773 O O . GLU A 1 95 ? 2.476 8.498 -12.167 1.00 96.12 95 GLU A O 1
ATOM 778 N N . ILE A 1 96 ? 4.384 8.657 -10.998 1.00 94.94 96 ILE A N 1
ATOM 779 C CA . ILE A 1 96 ? 3.900 7.876 -9.856 1.00 94.94 96 ILE A CA 1
ATOM 780 C C . ILE A 1 96 ? 2.725 8.590 -9.173 1.00 94.94 96 ILE A C 1
ATOM 782 O O . ILE A 1 96 ? 1.729 7.950 -8.838 1.00 94.94 96 ILE A O 1
ATOM 786 N N . HIS A 1 97 ? 2.785 9.913 -8.997 1.00 95.62 97 HIS A N 1
ATOM 787 C CA . HIS A 1 97 ? 1.665 10.673 -8.438 1.00 95.62 97 HIS A CA 1
ATOM 788 C C . HIS A 1 97 ? 0.419 10.631 -9.332 1.00 95.62 97 HIS A C 1
ATOM 790 O O . HIS A 1 97 ? -0.689 10.485 -8.812 1.00 95.62 97 HIS A O 1
ATOM 796 N N . GLU A 1 98 ? 0.578 10.746 -10.653 1.00 96.00 98 GLU A N 1
ATOM 797 C CA . GLU A 1 98 ? -0.530 10.598 -11.605 1.00 96.00 98 GLU A CA 1
ATOM 798 C C . GLU A 1 98 ? -1.127 9.188 -11.558 1.00 96.00 98 GLU A C 1
ATOM 800 O O . GLU A 1 98 ? -2.348 9.035 -11.485 1.00 96.00 98 GLU A O 1
ATOM 805 N N . LEU A 1 99 ? -0.280 8.155 -11.517 1.00 95.44 99 LEU A N 1
ATOM 806 C CA . LEU A 1 99 ? -0.705 6.766 -11.377 1.00 95.44 99 LEU A CA 1
ATOM 807 C C . LEU A 1 99 ? -1.534 6.566 -10.106 1.00 95.44 99 LEU A C 1
ATOM 809 O O . LEU A 1 99 ? -2.646 6.045 -10.180 1.00 95.44 99 LEU A O 1
ATOM 813 N N . ILE A 1 100 ? -1.025 7.012 -8.955 1.00 94.31 100 ILE A N 1
ATOM 814 C CA . ILE A 1 100 ? -1.736 6.921 -7.675 1.00 94.31 100 ILE A CA 1
ATOM 815 C C . ILE A 1 100 ? -3.073 7.654 -7.767 1.00 94.31 100 ILE A C 1
ATOM 817 O O . ILE A 1 100 ? -4.101 7.104 -7.373 1.00 94.31 100 ILE A O 1
ATOM 821 N N . ARG A 1 101 ? -3.094 8.871 -8.326 1.00 94.56 101 ARG A N 1
ATOM 822 C CA . ARG A 1 101 ? -4.332 9.646 -8.474 1.00 94.56 101 ARG A CA 1
ATOM 823 C C . ARG A 1 101 ? -5.365 8.900 -9.313 1.00 94.56 101 ARG A C 1
ATOM 825 O O . ARG A 1 101 ? -6.524 8.836 -8.910 1.00 94.56 101 ARG A O 1
ATOM 832 N N . ARG A 1 102 ? -4.946 8.311 -10.434 1.00 94.19 102 ARG A N 1
ATOM 833 C CA . ARG A 1 102 ? -5.809 7.508 -11.308 1.00 94.19 102 ARG A CA 1
ATOM 834 C C . ARG A 1 102 ? -6.357 6.282 -10.579 1.00 94.19 102 ARG A C 1
ATOM 836 O O . ARG A 1 102 ? -7.555 6.033 -10.639 1.00 94.19 102 ARG A O 1
ATOM 843 N N . GLN A 1 103 ? -5.512 5.552 -9.851 1.00 92.50 103 GLN A N 1
ATOM 844 C CA . GLN A 1 103 ? -5.952 4.376 -9.093 1.00 92.50 103 GLN A CA 1
ATOM 845 C C . GLN A 1 103 ? -6.947 4.754 -7.986 1.00 92.50 103 GLN A C 1
ATOM 847 O O . GLN A 1 103 ? -7.985 4.114 -7.846 1.00 92.50 103 GLN A O 1
ATOM 852 N N . VAL A 1 104 ? -6.704 5.853 -7.263 1.00 90.44 104 VAL A N 1
ATOM 853 C CA . VAL A 1 104 ? -7.638 6.375 -6.250 1.00 90.44 104 VAL A CA 1
ATOM 854 C C . VAL A 1 104 ? -8.978 6.788 -6.866 1.00 90.44 104 VAL A C 1
ATOM 856 O O . VAL A 1 104 ? -10.015 6.581 -6.243 1.00 90.44 104 VAL A O 1
ATOM 859 N N . GLN A 1 105 ? -8.985 7.381 -8.063 1.00 89.06 105 GLN A N 1
ATOM 860 C CA . GLN A 1 105 ? -10.226 7.731 -8.764 1.00 89.06 105 GLN A CA 1
ATOM 861 C C . GLN A 1 105 ? -11.015 6.488 -9.187 1.00 89.06 105 GLN A C 1
ATOM 863 O O . GLN A 1 105 ? -12.221 6.446 -8.962 1.00 89.06 105 GLN A O 1
ATOM 868 N N . ASN A 1 106 ? -10.340 5.470 -9.726 1.00 83.62 106 ASN A N 1
ATOM 869 C CA . ASN A 1 106 ? -10.969 4.217 -10.151 1.00 83.62 106 ASN A CA 1
ATOM 870 C C . ASN A 1 106 ? -11.621 3.455 -8.988 1.00 83.62 106 ASN A C 1
ATOM 872 O O . ASN A 1 106 ? -12.634 2.802 -9.186 1.00 83.62 106 ASN A O 1
ATOM 876 N N . PHE A 1 107 ? -11.065 3.562 -7.780 1.00 76.56 107 PHE A N 1
ATOM 877 C CA . PHE A 1 107 ? -11.618 2.951 -6.567 1.00 76.56 107 PHE A CA 1
ATOM 878 C C . PHE A 1 107 ? -12.835 3.681 -5.973 1.00 76.56 107 PHE A C 1
ATOM 880 O O . PHE A 1 107 ? -13.495 3.142 -5.088 1.00 76.56 107 PHE A O 1
ATOM 887 N N . ARG A 1 108 ? -13.090 4.933 -6.376 1.00 65.75 108 ARG A N 1
ATOM 888 C CA . ARG A 1 108 ? -14.197 5.758 -5.854 1.00 65.75 108 ARG A CA 1
ATOM 889 C C . ARG A 1 108 ? -15.477 5.670 -6.695 1.00 65.75 108 ARG A C 1
ATOM 891 O O . ARG A 1 108 ? -16.465 6.295 -6.307 1.00 65.75 108 ARG A O 1
ATOM 898 N N . LEU A 1 109 ? -15.438 4.963 -7.825 1.00 51.03 109 LEU A N 1
ATOM 899 C CA . LEU A 1 109 ? -16.583 4.623 -8.679 1.00 51.03 109 LEU A CA 1
ATOM 900 C C . LEU A 1 109 ? -17.115 3.238 -8.302 1.00 51.03 109 LEU A C 1
ATOM 902 O O . LEU A 1 109 ? -18.353 3.076 -8.349 1.00 51.03 109 LEU A O 1
#

Sequence (109 aa):
LHEEKQKLSEQLDALRNEAFCLRTMQKTYEDIVKMNMKSSKNAKDDEYKFSLFQNISDSIFVSFDQAVETINVPSCENMMIAILRWVEQSCRPTEIHELIRRQVQNFRL

Foldseek 3Di:
DVVVVVVVVVVVVVVVVVVVVVVVVVVVVVVVVVVVVVVVVVVVVVVVVVVLVVQLVVVLVVLLVVLQVPDPDDDPVSNVVSNVVSCVPQVDPVNSVVSSVVSVVVSVD

Secondary structure (DSSP, 8-state):
-HHHHHHHHHHHHHHHHHHHHHHHHHHHHHHHHHHHHHHHHHHHHHHHHHHHHHHHHHHHHHHHHHHHHT-SS--HHHHHHHHHHHHHHHSSHHHHHHHHHHHHHHTT-